Protein AF-A0A974PJI2-F1 (afdb_monomer_lite)

Organism: NCBI:txid373687

Sequence (80 aa):
MVPDESNLARIEDFKERHIQNFQLIQMFKGNLERVLHTDKDHLYFYLTVLFGEHVYKAYLDWADEAKALLAGASNGELEQ

pLDDT: mean 89.2, std 14.52, range [39.88, 98.56]

Foldseek 3Di:
DPDLVVVLVVLVVQLVVLVVVLVVLVVVLVVLVVCVVVDVVSVVVNVVSVVSNVVSVVSNVVSVVVNVVSVCVVVVNPPD

Secondary structure (DSSP, 8-state):
---HHHHHHHHHHHHHHHHHHHHHHHHHHHHHHTTTTT-HHHHHHHHHHHHHHHHHHHHHHHHHHHHHHHHHHHTTTT--

InterPro domains:
  IPR018309 Transcription regulator PadR, C-terminal [PF10400] (3-70)

Structure (mmCIF, N/CA/C/O backbone):
data_AF-A0A974PJI2-F1
#
_entr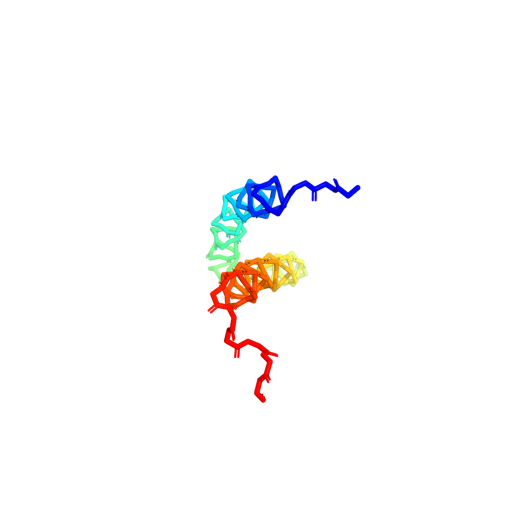y.id   AF-A0A974PJI2-F1
#
loop_
_atom_site.group_PDB
_atom_site.id
_atom_site.type_symbol
_atom_site.label_atom_id
_atom_site.label_alt_id
_atom_site.label_comp_id
_atom_site.label_asym_id
_atom_site.label_entity_id
_atom_site.label_seq_id
_atom_site.pdbx_PDB_ins_code
_atom_site.Cartn_x
_atom_site.Cartn_y
_atom_site.Cartn_z
_atom_site.occupancy
_atom_site.B_iso_or_equiv
_atom_site.auth_seq_id
_atom_site.auth_comp_id
_atom_site.auth_asym_id
_atom_site.auth_atom_id
_atom_site.pdbx_PDB_model_num
ATOM 1 N N . MET A 1 1 ? 4.643 11.482 -27.637 1.00 52.06 1 MET A N 1
ATOM 2 C CA . MET A 1 1 ? 5.032 10.265 -26.900 1.00 52.06 1 MET A CA 1
ATOM 3 C C . MET A 1 1 ? 5.948 10.723 -25.779 1.00 52.06 1 MET A C 1
ATOM 5 O O . MET A 1 1 ? 6.897 11.438 -26.071 1.00 52.06 1 MET A O 1
ATOM 9 N N . VAL A 1 2 ? 5.587 10.481 -24.518 1.00 52.44 2 VAL A N 1
ATOM 10 C CA . VAL A 1 2 ? 6.461 10.808 -23.377 1.00 52.44 2 VAL A CA 1
ATOM 11 C C . VAL A 1 2 ? 7.541 9.719 -23.322 1.00 52.44 2 VAL A C 1
ATOM 13 O O . VAL A 1 2 ? 7.161 8.561 -23.473 1.00 52.44 2 VAL A O 1
ATOM 16 N N . PRO A 1 3 ? 8.838 10.043 -23.173 1.00 62.28 3 PRO A N 1
ATOM 17 C CA . PRO A 1 3 ? 9.895 9.030 -23.155 1.00 62.28 3 PRO A CA 1
ATOM 18 C C . PRO A 1 3 ? 9.704 8.026 -22.011 1.00 62.28 3 PRO A C 1
ATOM 20 O O . PRO A 1 3 ? 9.346 8.431 -20.904 1.00 62.28 3 PRO A O 1
ATOM 23 N N . ASP A 1 4 ? 9.996 6.748 -22.248 1.00 62.94 4 ASP A N 1
ATOM 24 C CA . ASP A 1 4 ? 9.802 5.669 -21.266 1.00 62.94 4 ASP A CA 1
ATOM 25 C C . ASP A 1 4 ? 10.601 5.872 -19.967 1.00 62.94 4 ASP A C 1
ATOM 27 O O . ASP A 1 4 ? 10.087 5.603 -18.880 1.00 62.94 4 ASP A O 1
ATOM 31 N N . GLU A 1 5 ? 11.795 6.475 -20.039 1.00 62.81 5 GLU A N 1
ATOM 32 C CA . GLU A 1 5 ? 12.581 6.878 -18.857 1.00 62.81 5 GLU A CA 1
ATOM 33 C C . GLU A 1 5 ? 11.817 7.849 -17.942 1.00 62.81 5 GLU A C 1
ATOM 35 O O . GLU A 1 5 ? 11.935 7.789 -16.717 1.00 62.81 5 GLU A O 1
ATOM 40 N N . SER A 1 6 ? 10.971 8.714 -18.513 1.00 78.88 6 SER A N 1
ATOM 41 C CA . SER A 1 6 ? 10.128 9.618 -17.729 1.00 78.88 6 SER A CA 1
ATOM 42 C C . SER A 1 6 ? 8.999 8.869 -17.024 1.00 78.88 6 SER A C 1
ATOM 44 O O . SER A 1 6 ? 8.609 9.263 -15.926 1.00 78.88 6 SER A O 1
ATOM 46 N N . ASN A 1 7 ? 8.484 7.786 -17.609 1.00 84.12 7 ASN A N 1
ATOM 47 C CA . ASN A 1 7 ? 7.431 6.985 -16.990 1.00 84.12 7 ASN A CA 1
ATOM 48 C C . ASN A 1 7 ? 7.979 6.136 -15.838 1.00 84.12 7 ASN A C 1
ATOM 50 O O . ASN A 1 7 ? 7.356 6.099 -14.776 1.00 84.12 7 ASN A O 1
ATOM 54 N N . LEU A 1 8 ? 9.163 5.533 -16.002 1.00 89.94 8 LEU A N 1
ATOM 55 C CA . LEU A 1 8 ? 9.810 4.759 -14.941 1.00 89.94 8 LEU A CA 1
ATOM 56 C C . LEU A 1 8 ? 10.122 5.632 -13.717 1.00 89.94 8 LEU A C 1
ATOM 58 O O . LEU A 1 8 ? 9.778 5.258 -12.597 1.00 89.94 8 LEU A O 1
ATOM 62 N N . ALA A 1 9 ? 10.689 6.824 -13.933 1.00 90.75 9 ALA A N 1
ATOM 63 C CA . ALA A 1 9 ? 10.967 7.774 -12.856 1.00 90.75 9 ALA A CA 1
ATOM 64 C C . ALA A 1 9 ? 9.687 8.199 -12.112 1.00 90.75 9 ALA A C 1
ATOM 66 O O . ALA A 1 9 ? 9.660 8.239 -10.887 1.00 90.75 9 ALA A O 1
ATOM 67 N N . ARG A 1 10 ? 8.583 8.441 -12.834 1.00 93.25 10 ARG A N 1
ATOM 68 C CA . ARG A 1 10 ? 7.291 8.806 -12.222 1.00 93.25 10 ARG A CA 1
ATOM 69 C C . ARG A 1 10 ? 6.693 7.682 -11.379 1.00 93.25 10 ARG A C 1
ATOM 71 O O . ARG A 1 10 ? 6.070 7.971 -10.356 1.00 93.25 10 ARG A O 1
ATOM 78 N N . ILE A 1 11 ? 6.837 6.429 -11.817 1.00 95.38 11 ILE A N 1
ATOM 79 C CA . ILE A 1 11 ? 6.396 5.260 -11.045 1.00 95.38 11 ILE A CA 1
ATOM 80 C C . ILE A 1 11 ? 7.263 5.106 -9.795 1.00 95.38 11 ILE A C 1
ATOM 82 O O . ILE A 1 11 ? 6.724 4.816 -8.729 1.00 95.38 11 ILE A O 1
ATOM 86 N N . GLU A 1 12 ? 8.566 5.372 -9.888 1.00 95.12 12 GLU A N 1
ATOM 87 C CA . GLU A 1 12 ? 9.439 5.317 -8.716 1.00 95.12 12 GLU A CA 1
ATOM 88 C C . GLU A 1 12 ? 9.108 6.403 -7.693 1.00 95.12 12 GLU A C 1
ATOM 90 O O . GLU A 1 12 ? 8.857 6.085 -6.532 1.00 95.12 12 GLU A O 1
ATOM 95 N N . ASP A 1 13 ? 8.947 7.652 -8.132 1.00 95.44 13 ASP A N 1
ATOM 96 C CA . ASP A 1 13 ? 8.494 8.743 -7.265 1.00 95.44 13 ASP A CA 1
ATOM 97 C C . ASP A 1 13 ? 7.141 8.418 -6.610 1.00 95.44 13 ASP A C 1
ATOM 99 O O . ASP A 1 13 ? 6.866 8.781 -5.462 1.00 95.44 13 ASP A O 1
ATOM 103 N N . PHE A 1 14 ? 6.243 7.754 -7.347 1.00 95.94 14 PHE A N 1
ATOM 104 C CA . PHE A 1 14 ? 4.979 7.276 -6.799 1.00 95.94 14 PHE A CA 1
ATOM 105 C C . PHE A 1 14 ? 5.210 6.212 -5.724 1.00 95.94 14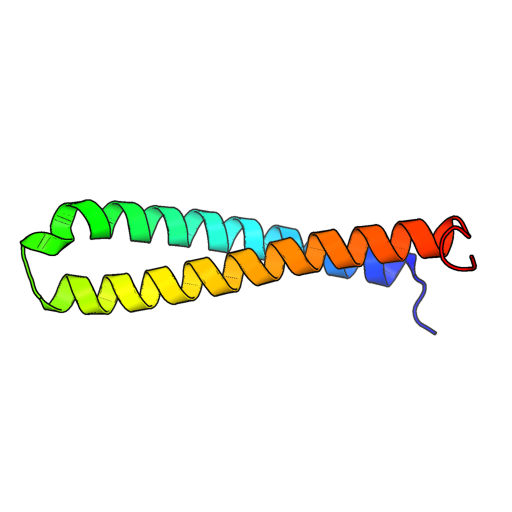 PHE A C 1
ATOM 107 O O . PHE A 1 14 ? 4.627 6.326 -4.643 1.00 95.94 14 PHE A O 1
ATOM 114 N N . LYS A 1 15 ? 6.055 5.214 -5.989 1.00 97.62 15 LYS A N 1
ATOM 115 C CA . LYS A 1 15 ? 6.363 4.134 -5.052 1.00 97.62 15 LYS A CA 1
ATOM 116 C C . LYS A 1 15 ? 6.955 4.684 -3.757 1.00 97.62 15 LYS A C 1
ATOM 118 O O . LYS A 1 15 ? 6.442 4.377 -2.683 1.00 97.62 15 LYS A O 1
ATOM 123 N N . GLU A 1 16 ? 7.963 5.547 -3.844 1.00 96.69 16 GLU A N 1
ATOM 124 C CA . GLU A 1 16 ? 8.642 6.128 -2.681 1.00 96.69 16 GLU A CA 1
ATOM 125 C C . GLU A 1 16 ? 7.679 6.880 -1.754 1.00 96.69 16 GLU A C 1
ATOM 127 O O . GLU A 1 16 ? 7.682 6.658 -0.539 1.00 96.69 16 GLU A O 1
ATOM 132 N N . ARG A 1 17 ? 6.783 7.703 -2.318 1.00 95.38 17 ARG A N 1
ATOM 133 C CA . ARG A 1 17 ? 5.752 8.405 -1.533 1.00 95.38 17 ARG A CA 1
ATOM 134 C C . ARG A 1 17 ? 4.828 7.436 -0.794 1.00 95.38 17 ARG A C 1
ATOM 136 O O . ARG A 1 17 ? 4.444 7.694 0.345 1.00 95.38 17 ARG A O 1
ATOM 143 N N . HIS A 1 18 ? 4.460 6.323 -1.424 1.00 97.75 18 HIS A N 1
ATOM 144 C CA . HIS A 1 18 ? 3.538 5.359 -0.825 1.00 97.75 18 HI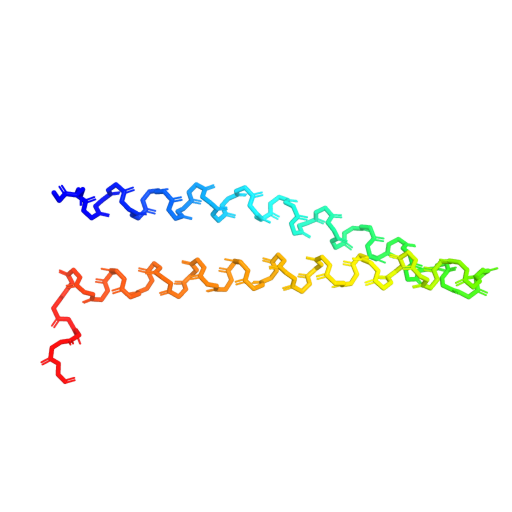S A CA 1
ATOM 145 C C . HIS A 1 18 ? 4.220 4.399 0.157 1.00 97.75 18 HIS A C 1
ATOM 147 O O . HIS A 1 18 ? 3.547 3.932 1.072 1.00 97.75 18 HIS A O 1
ATOM 153 N N . ILE A 1 19 ? 5.538 4.174 0.064 1.00 98.00 19 ILE A N 1
ATOM 154 C CA . ILE A 1 19 ? 6.302 3.424 1.078 1.00 98.00 19 ILE A CA 1
ATOM 155 C C . ILE A 1 19 ? 6.195 4.120 2.437 1.00 98.00 19 ILE A C 1
ATOM 157 O O . ILE A 1 19 ? 5.908 3.472 3.443 1.00 98.00 19 ILE A O 1
ATOM 161 N N . GLN A 1 20 ? 6.376 5.442 2.467 1.00 95.56 20 GLN A N 1
ATOM 162 C CA . GLN A 1 20 ? 6.289 6.222 3.705 1.00 95.56 20 GLN A CA 1
ATOM 163 C C . GLN A 1 20 ? 4.881 6.143 4.315 1.00 95.56 20 GLN A C 1
ATOM 165 O O . GLN A 1 20 ? 4.727 5.908 5.515 1.00 95.56 20 GLN A O 1
ATOM 170 N N . ASN A 1 21 ? 3.845 6.253 3.478 1.00 96.25 21 ASN A N 1
ATOM 171 C CA . ASN A 1 21 ? 2.457 6.110 3.918 1.00 96.25 21 ASN A CA 1
ATOM 172 C C . ASN A 1 21 ? 2.143 4.691 4.427 1.00 96.25 21 ASN A C 1
ATOM 174 O O . ASN A 1 21 ? 1.429 4.539 5.420 1.00 96.25 21 ASN A O 1
ATOM 178 N N . PHE A 1 22 ? 2.702 3.658 3.789 1.00 98.00 22 PHE A N 1
ATOM 179 C CA . PHE A 1 22 ? 2.543 2.267 4.211 1.00 98.00 22 PHE A CA 1
ATOM 180 C C . PHE A 1 22 ? 3.177 2.017 5.586 1.00 98.00 22 PHE A C 1
ATOM 182 O O . PHE A 1 22 ? 2.545 1.447 6.472 1.00 98.00 22 PHE A O 1
ATOM 189 N N . GLN A 1 23 ? 4.390 2.518 5.817 1.00 97.25 23 GLN A N 1
ATOM 190 C CA . GLN A 1 23 ? 5.049 2.407 7.122 1.00 97.25 23 GLN A CA 1
ATOM 191 C C . GLN A 1 23 ? 4.249 3.109 8.228 1.00 97.25 23 GLN A C 1
ATOM 193 O O . GLN A 1 23 ? 4.066 2.560 9.318 1.00 97.25 23 GLN A O 1
ATOM 198 N N . LEU A 1 24 ? 3.726 4.304 7.937 1.00 96.75 24 LEU A N 1
ATOM 199 C CA . LEU A 1 24 ? 2.908 5.058 8.882 1.00 96.75 24 LEU A CA 1
ATOM 200 C C . LEU A 1 24 ? 1.627 4.298 9.254 1.00 96.75 24 LEU A C 1
ATOM 202 O O . LEU A 1 24 ? 1.288 4.196 10.436 1.00 96.75 24 LEU A O 1
ATOM 206 N N . ILE A 1 25 ? 0.927 3.729 8.268 1.00 97.75 25 ILE A N 1
ATOM 207 C CA . ILE A 1 25 ? -0.326 3.020 8.536 1.00 97.75 25 ILE A CA 1
ATOM 208 C C . ILE A 1 25 ? -0.098 1.704 9.285 1.00 97.75 25 ILE A C 1
ATOM 210 O O . ILE A 1 25 ? -0.885 1.368 10.168 1.00 97.75 25 ILE A O 1
ATOM 214 N N . GLN A 1 26 ? 1.012 1.005 9.023 1.00 98.06 26 GLN A N 1
ATOM 215 C CA . GLN A 1 26 ? 1.405 -0.183 9.785 1.00 98.06 26 GLN A CA 1
ATOM 216 C C . GLN A 1 26 ? 1.682 0.146 11.257 1.00 98.06 26 GLN A C 1
ATOM 218 O O . GLN A 1 26 ? 1.276 -0.603 12.148 1.00 98.06 26 GLN A O 1
ATOM 223 N N . MET A 1 27 ? 2.307 1.295 11.534 1.00 97.75 27 MET A N 1
ATOM 224 C CA . MET A 1 27 ? 2.493 1.771 12.906 1.00 97.75 27 MET A CA 1
ATOM 225 C C . MET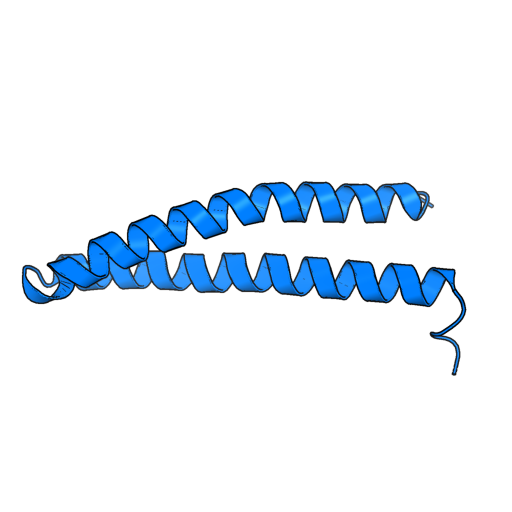 A 1 27 ? 1.145 2.031 13.598 1.00 97.75 27 MET A C 1
ATOM 227 O O . MET A 1 27 ? 0.941 1.590 14.731 1.00 97.75 27 MET A O 1
ATOM 231 N N . PHE A 1 28 ? 0.207 2.714 12.931 1.00 96.88 28 PHE A N 1
ATOM 232 C CA . PHE A 1 28 ? -1.132 2.950 13.485 1.00 96.88 28 PHE A CA 1
ATOM 233 C C . PHE A 1 28 ? -1.892 1.650 13.738 1.00 96.88 28 PHE A C 1
ATOM 235 O O . PHE A 1 28 ? -2.497 1.496 14.800 1.00 96.88 28 PHE A O 1
ATOM 242 N N . LYS A 1 29 ? -1.804 0.695 12.808 1.00 97.06 29 LYS A N 1
ATOM 243 C CA . LYS A 1 29 ? -2.414 -0.628 12.941 1.00 97.06 29 LYS A CA 1
ATOM 244 C C . LYS A 1 29 ? -1.903 -1.339 14.187 1.00 97.06 29 LYS A C 1
ATOM 246 O O . LYS A 1 29 ? -2.702 -1.691 15.050 1.00 97.06 29 LYS A O 1
ATOM 251 N N . GLY A 1 30 ? -0.582 -1.457 14.328 1.00 96.75 30 GLY A N 1
ATOM 252 C CA . GLY A 1 30 ? 0.035 -2.123 15.476 1.00 96.75 30 GLY A CA 1
ATOM 253 C C . GLY A 1 30 ? -0.268 -1.438 16.813 1.00 96.75 30 GLY A C 1
ATOM 254 O O . GLY A 1 30 ? -0.334 -2.099 17.847 1.00 96.75 30 GLY A O 1
ATOM 255 N N . ASN A 1 31 ? -0.491 -0.120 16.821 1.00 95.31 31 ASN A N 1
ATOM 256 C CA . ASN A 1 31 ? -0.939 0.589 18.021 1.00 95.31 31 ASN A CA 1
ATOM 257 C C . ASN A 1 31 ? -2.394 0.254 18.378 1.00 95.31 31 ASN A C 1
ATOM 259 O O . ASN A 1 31 ? -2.683 0.016 19.550 1.00 95.31 31 ASN A O 1
ATOM 263 N N . LEU A 1 32 ? -3.285 0.194 17.384 1.00 95.62 32 LEU A N 1
ATOM 264 C CA . LEU A 1 32 ? -4.695 -0.146 17.583 1.00 95.62 32 LEU A CA 1
ATOM 265 C C . LEU A 1 32 ? -4.890 -1.608 17.994 1.00 95.62 32 LEU A C 1
ATOM 267 O O . LEU A 1 32 ? -5.679 -1.864 18.899 1.00 95.62 32 LEU A O 1
ATOM 271 N N . GLU A 1 33 ? -4.134 -2.553 17.421 1.00 95.62 33 GLU A N 1
ATOM 272 C CA . GLU A 1 33 ? -4.199 -3.986 17.771 1.00 95.62 33 GLU A CA 1
ATOM 273 C C . GLU A 1 33 ? -4.057 -4.232 19.278 1.00 95.62 33 GLU A C 1
ATOM 275 O O . GLU A 1 33 ? -4.758 -5.070 19.846 1.00 95.62 33 GLU A O 1
ATOM 280 N N . ARG A 1 34 ? -3.203 -3.453 19.953 1.00 95.56 34 ARG A N 1
ATOM 281 C CA . ARG A 1 34 ? -2.962 -3.578 21.401 1.00 95.56 34 ARG A CA 1
ATOM 282 C C . ARG A 1 34 ? -4.153 -3.145 22.257 1.00 95.56 34 ARG A C 1
ATOM 284 O O . ARG A 1 34 ? -4.250 -3.573 23.404 1.00 95.56 34 ARG A O 1
ATOM 291 N N . VAL A 1 35 ? -5.048 -2.317 21.719 1.00 94.88 35 VAL A N 1
ATOM 292 C CA . VAL A 1 35 ? -6.179 -1.714 22.447 1.00 94.88 35 VAL A CA 1
ATOM 293 C C . VAL A 1 35 ? -7.545 -2.111 21.877 1.00 94.88 35 VAL A C 1
ATOM 295 O O . VAL A 1 35 ? -8.569 -1.600 22.321 1.00 94.88 35 VAL A O 1
ATOM 298 N N . LEU A 1 36 ? -7.603 -3.061 20.938 1.00 94.06 36 LEU A N 1
ATOM 299 C CA . LEU A 1 36 ? -8.862 -3.528 20.334 1.00 94.06 36 LEU A CA 1
ATOM 300 C C . LEU A 1 36 ? -9.892 -4.037 21.351 1.00 94.06 36 LEU A C 1
ATOM 302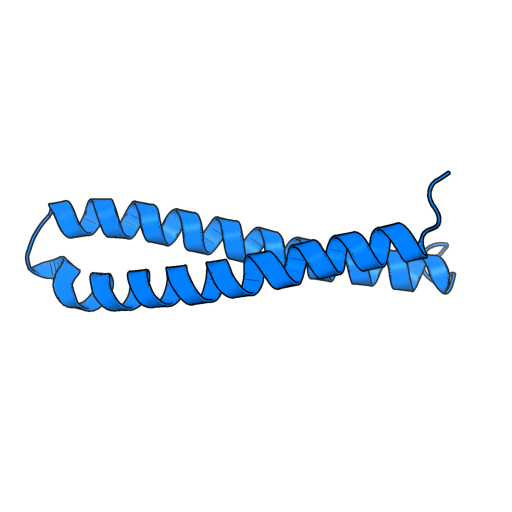 O O . LEU A 1 36 ? -11.092 -3.946 21.120 1.00 94.06 36 LEU A O 1
ATOM 306 N N . HIS A 1 37 ? -9.431 -4.595 22.470 1.00 91.50 37 HIS A N 1
ATOM 307 C CA . HIS A 1 37 ? -10.294 -5.182 23.495 1.00 91.50 37 HIS A CA 1
ATOM 308 C C . HIS A 1 37 ? -10.855 -4.152 24.487 1.00 91.50 37 HIS A C 1
ATOM 310 O O . HIS A 1 37 ? -11.694 -4.509 25.311 1.00 91.50 37 HIS A O 1
ATOM 316 N N . THR A 1 38 ? -10.377 -2.904 24.452 1.00 92.62 38 THR A N 1
ATOM 317 C CA . THR A 1 38 ? -10.731 -1.897 25.462 1.00 92.62 38 THR A CA 1
ATOM 318 C C . THR A 1 38 ? -11.992 -1.121 25.100 1.00 92.62 38 THR A C 1
ATOM 320 O O . THR A 1 38 ? -12.691 -0.668 25.998 1.00 92.62 38 THR A O 1
ATOM 323 N N . ASP A 1 39 ? -12.276 -0.959 23.805 1.00 93.62 39 ASP A N 1
ATOM 324 C CA . ASP A 1 39 ? -13.435 -0.220 23.302 1.00 93.62 39 ASP A CA 1
ATOM 325 C C . ASP A 1 39 ? -13.878 -0.772 21.936 1.00 93.62 39 ASP A C 1
ATOM 327 O O . ASP A 1 39 ? -13.047 -1.105 21.089 1.00 93.62 39 ASP A O 1
ATOM 331 N N . LYS A 1 40 ? -15.192 -0.847 21.699 1.00 91.56 40 LYS A N 1
ATOM 332 C CA . LYS A 1 40 ? -15.753 -1.252 20.402 1.00 91.56 40 LYS A CA 1
ATOM 333 C C . LYS A 1 40 ? -15.452 -0.235 19.300 1.00 91.56 40 LYS A C 1
ATOM 335 O O . LYS A 1 40 ? -15.329 -0.636 18.146 1.00 91.56 40 LYS A O 1
ATOM 340 N N . ASP A 1 41 ? -15.281 1.040 19.632 1.00 94.06 41 ASP A N 1
ATOM 341 C CA . ASP A 1 41 ? -14.948 2.083 18.662 1.00 94.06 41 ASP A CA 1
ATOM 342 C C . ASP A 1 41 ? -13.541 1.890 18.080 1.00 94.06 41 ASP A C 1
ATOM 344 O O . ASP A 1 41 ? -13.309 2.139 16.893 1.00 94.06 41 ASP A O 1
ATOM 348 N N . HIS A 1 42 ? -12.619 1.318 18.863 1.00 94.31 42 HIS A N 1
ATOM 349 C CA . HIS A 1 42 ? -11.281 0.966 18.383 1.00 94.31 42 HIS A CA 1
ATOM 350 C C . HIS A 1 42 ? -11.315 -0.064 17.252 1.00 94.31 42 HIS A C 1
ATOM 352 O O . HIS A 1 42 ? -10.460 -0.011 16.366 1.00 94.31 42 HIS A O 1
ATOM 358 N N . LEU A 1 43 ? -12.312 -0.959 17.229 1.00 94.75 43 LEU A N 1
ATOM 359 C CA . LEU A 1 43 ? -12.496 -1.891 16.117 1.00 94.75 43 LEU A CA 1
ATOM 360 C C . LEU A 1 43 ? -12.804 -1.142 14.815 1.00 94.75 43 LEU A C 1
ATOM 362 O O . LEU A 1 43 ? -12.220 -1.459 13.783 1.00 94.75 43 LEU A O 1
ATOM 366 N N . TYR A 1 44 ? -13.668 -0.125 14.842 1.00 96.19 44 TYR A N 1
ATOM 367 C CA . TYR A 1 44 ? -14.006 0.642 13.638 1.00 96.19 44 TYR A CA 1
ATOM 368 C C . TYR A 1 44 ? -12.826 1.486 13.132 1.00 96.19 44 TYR A C 1
ATOM 370 O O . TYR A 1 44 ? -12.585 1.552 11.921 1.00 96.19 44 TYR A O 1
ATOM 378 N N . PHE A 1 45 ? -12.031 2.067 14.038 1.00 95.75 45 PHE A N 1
ATOM 379 C CA . PHE A 1 45 ? -10.781 2.732 13.656 1.00 95.75 45 PHE A CA 1
ATOM 380 C C . PHE A 1 45 ? -9.781 1.746 13.051 1.00 95.75 45 PHE A C 1
ATOM 382 O O . PHE A 1 45 ? -9.193 2.026 12.006 1.00 95.75 45 PHE A O 1
ATOM 389 N N . TYR A 1 46 ? -9.640 0.565 13.655 1.00 97.19 46 TYR A N 1
ATOM 390 C CA . TYR A 1 46 ? -8.770 -0.485 13.141 1.00 97.19 46 TYR A CA 1
ATOM 391 C C . TYR A 1 46 ? -9.188 -0.945 11.745 1.00 97.19 46 TYR A C 1
ATOM 393 O O . TYR A 1 46 ? -8.331 -1.071 10.878 1.00 97.19 46 TYR A O 1
ATOM 401 N N . LEU A 1 47 ? -10.486 -1.120 11.483 1.00 97.06 47 LEU A N 1
ATOM 402 C CA . LEU A 1 47 ? -10.984 -1.482 10.152 1.00 97.06 47 LEU A CA 1
ATOM 403 C C . LEU A 1 47 ? -10.631 -0.430 9.091 1.00 97.06 47 LEU A C 1
ATOM 405 O O . LEU A 1 47 ? -10.273 -0.784 7.969 1.00 97.06 47 LEU A O 1
ATOM 409 N N . THR A 1 48 ? -10.667 0.856 9.448 1.00 97.50 48 THR A N 1
ATOM 410 C CA . THR A 1 48 ? -10.270 1.947 8.542 1.00 97.50 48 THR A CA 1
ATOM 411 C C . THR A 1 48 ? -8.769 1.908 8.243 1.00 97.50 48 THR A C 1
ATOM 413 O O . THR A 1 48 ? -8.351 2.040 7.092 1.00 97.50 48 THR A O 1
ATOM 416 N N . VAL A 1 49 ? -7.950 1.679 9.271 1.00 97.94 49 VAL A N 1
ATOM 417 C CA . VAL A 1 49 ? -6.494 1.542 9.134 1.00 97.94 49 VAL A CA 1
ATOM 418 C C . VAL A 1 49 ? -6.128 0.294 8.325 1.00 97.94 49 VAL A C 1
ATOM 420 O O . VAL A 1 49 ? -5.274 0.368 7.445 1.00 97.94 49 VAL A O 1
ATOM 423 N N . LEU A 1 50 ? -6.812 -0.827 8.561 1.00 97.94 50 LEU A N 1
ATOM 424 C CA . LEU A 1 50 ? -6.639 -2.077 7.824 1.00 97.94 50 LEU A CA 1
ATOM 425 C C . LEU A 1 50 ? -6.954 -1.897 6.334 1.00 97.94 50 LEU A C 1
ATOM 427 O O . LEU A 1 50 ? -6.182 -2.331 5.484 1.00 97.94 50 LEU A O 1
ATOM 431 N N . PHE A 1 51 ? -8.054 -1.214 6.003 1.00 98.38 51 PHE A N 1
ATOM 432 C CA . PHE A 1 51 ? -8.370 -0.871 4.616 1.00 98.38 51 PHE A CA 1
ATOM 433 C C . PHE A 1 51 ? -7.240 -0.064 3.964 1.00 98.38 51 PHE A C 1
ATOM 435 O O . PHE A 1 51 ? -6.787 -0.407 2.872 1.00 98.38 51 PHE A O 1
ATOM 442 N N . GLY A 1 52 ? -6.749 0.978 4.640 1.00 97.81 52 GLY A N 1
ATOM 443 C CA . GLY A 1 52 ? -5.655 1.787 4.112 1.00 97.81 52 GLY A CA 1
ATOM 444 C C . GLY A 1 52 ? -4.355 0.994 3.931 1.00 97.81 52 GLY A C 1
ATOM 445 O O . GLY A 1 52 ? -3.675 1.180 2.925 1.00 97.81 52 GLY A O 1
ATOM 446 N N . GLU A 1 53 ? -4.028 0.071 4.843 1.00 98.25 53 GLU A N 1
ATOM 447 C CA . GLU A 1 53 ? -2.892 -0.852 4.687 1.00 98.25 53 GLU A CA 1
ATOM 448 C C . GLU A 1 53 ? -3.021 -1.684 3.405 1.00 98.25 53 GLU A C 1
ATOM 450 O O . GLU A 1 53 ? -2.070 -1.749 2.624 1.00 98.25 53 GLU A O 1
ATOM 455 N N . HIS A 1 54 ? -4.201 -2.255 3.141 1.00 98.56 54 HIS A N 1
ATOM 456 C CA . HIS A 1 54 ? -4.449 -3.009 1.910 1.00 98.56 54 HIS A CA 1
ATOM 457 C C . HIS A 1 54 ? -4.294 -2.148 0.650 1.00 98.56 54 HIS A C 1
ATOM 459 O O . HIS A 1 54 ? -3.671 -2.591 -0.315 1.00 98.56 54 HIS A O 1
ATOM 465 N N . VAL A 1 55 ? -4.812 -0.917 0.661 1.00 98.44 55 VAL A N 1
ATOM 466 C CA . VAL A 1 55 ? -4.698 0.011 -0.476 1.00 98.44 55 VAL A CA 1
ATOM 467 C C . VAL A 1 55 ? -3.240 0.379 -0.745 1.00 98.44 55 VAL A C 1
ATOM 469 O O . VAL A 1 55 ? -2.778 0.270 -1.879 1.00 98.44 55 VAL A O 1
ATOM 472 N N . TYR A 1 56 ? -2.488 0.769 0.286 1.00 98.38 56 TYR A N 1
ATOM 473 C CA . TYR A 1 56 ? -1.081 1.126 0.117 1.00 98.38 56 TYR A CA 1
ATOM 474 C C . TYR A 1 56 ? -0.237 -0.065 -0.332 1.00 98.38 56 TYR A C 1
ATOM 476 O O . TYR A 1 56 ? 0.611 0.100 -1.205 1.00 98.38 56 TYR A O 1
ATOM 484 N N . LYS A 1 57 ? -0.498 -1.271 0.187 1.00 98.25 57 LYS A N 1
ATOM 485 C CA . LYS A 1 57 ? 0.177 -2.482 -0.290 1.00 98.25 57 LYS A CA 1
ATOM 486 C C . LYS A 1 57 ? -0.093 -2.726 -1.775 1.00 98.25 57 LYS A C 1
ATOM 488 O O . LYS A 1 57 ? 0.853 -2.967 -2.516 1.00 98.25 57 LYS A O 1
ATOM 493 N N . ALA A 1 58 ? -1.345 -2.585 -2.213 1.00 98.56 58 ALA A N 1
ATOM 494 C CA . ALA A 1 58 ? -1.711 -2.737 -3.619 1.00 98.56 58 ALA A CA 1
ATOM 495 C C . ALA A 1 58 ? -1.014 -1.704 -4.521 1.00 98.56 58 ALA A C 1
ATOM 497 O O . ALA A 1 58 ? -0.571 -2.049 -5.611 1.00 98.56 58 ALA A O 1
ATOM 498 N N . TYR A 1 59 ? -0.858 -0.456 -4.067 1.00 98.31 59 TYR A N 1
ATOM 499 C CA . TYR A 1 59 ? -0.090 0.557 -4.799 1.00 98.31 59 TYR A CA 1
ATOM 500 C C . TYR A 1 59 ? 1.386 0.190 -4.957 1.00 98.31 59 TYR A C 1
ATOM 502 O O . TYR A 1 59 ? 1.950 0.411 -6.027 1.00 98.31 59 TYR A O 1
ATOM 510 N N . LEU A 1 60 ? 2.011 -0.354 -3.910 1.00 98.50 60 LEU A N 1
ATOM 511 C CA . LEU A 1 60 ? 3.410 -0.779 -3.965 1.00 98.50 60 LEU A CA 1
ATOM 512 C C . LEU A 1 60 ? 3.595 -1.987 -4.886 1.00 98.50 60 LEU A C 1
ATOM 514 O O . LEU A 1 60 ? 4.510 -1.979 -5.705 1.00 98.50 60 LEU A O 1
ATOM 518 N N . ASP A 1 61 ? 2.698 -2.967 -4.791 1.00 98.50 61 ASP A N 1
ATOM 519 C CA . ASP A 1 61 ? 2.724 -4.167 -5.632 1.00 98.50 61 ASP A CA 1
ATOM 520 C C . ASP A 1 61 ? 2.542 -3.812 -7.106 1.00 98.50 61 ASP A C 1
ATOM 522 O O . ASP A 1 61 ? 3.325 -4.244 -7.949 1.00 98.50 61 ASP A O 1
ATOM 526 N N . TRP A 1 62 ? 1.571 -2.946 -7.403 1.00 98.31 62 TRP A N 1
ATOM 527 C CA . TRP A 1 62 ? 1.368 -2.428 -8.751 1.00 98.31 62 TRP A CA 1
ATOM 528 C C . TRP A 1 62 ? 2.595 -1.670 -9.267 1.00 98.31 62 TRP A C 1
ATOM 530 O O . TRP A 1 62 ? 2.975 -1.841 -10.423 1.00 98.31 62 TRP A O 1
ATOM 540 N N . ALA A 1 63 ? 3.227 -0.835 -8.437 1.00 97.75 63 ALA A N 1
ATOM 541 C CA . ALA A 1 63 ? 4.406 -0.086 -8.860 1.00 97.75 63 ALA A CA 1
ATOM 542 C C . ALA A 1 63 ? 5.568 -1.027 -9.216 1.00 97.75 63 ALA A C 1
ATOM 544 O O . ALA A 1 63 ? 6.241 -0.810 -10.221 1.00 97.75 63 ALA A O 1
ATOM 545 N N . ASP A 1 64 ? 5.779 -2.089 -8.435 1.00 97.00 64 ASP A N 1
ATOM 546 C CA . ASP A 1 64 ? 6.792 -3.105 -8.733 1.00 97.00 64 ASP A CA 1
ATOM 547 C C . ASP A 1 64 ? 6.489 -3.885 -10.014 1.00 97.00 64 ASP A C 1
ATOM 549 O O . ASP A 1 64 ? 7.371 -4.036 -10.865 1.00 97.00 64 ASP A O 1
ATOM 553 N N . GLU A 1 65 ? 5.240 -4.310 -10.198 1.00 97.25 65 GLU A N 1
ATOM 554 C CA . GLU A 1 65 ? 4.793 -4.989 -11.415 1.00 97.25 65 GLU A CA 1
ATOM 555 C C . GLU A 1 65 ? 4.968 -4.100 -12.656 1.00 97.25 65 GLU A C 1
ATOM 557 O O . GLU A 1 65 ? 5.562 -4.517 -13.651 1.00 97.25 65 GLU A O 1
ATOM 562 N N . ALA A 1 66 ? 4.529 -2.841 -12.587 1.00 95.19 66 ALA A N 1
ATOM 563 C CA . ALA A 1 66 ? 4.642 -1.890 -13.687 1.00 95.19 66 ALA A CA 1
ATOM 564 C C . ALA A 1 66 ? 6.105 -1.634 -14.081 1.00 95.19 66 ALA A C 1
ATOM 566 O O . ALA A 1 66 ? 6.433 -1.609 -15.269 1.00 95.19 66 ALA A O 1
ATOM 567 N N . LYS A 1 67 ? 7.004 -1.484 -13.099 1.00 93.19 67 LYS A N 1
ATOM 568 C CA . LYS A 1 67 ? 8.444 -1.330 -13.358 1.00 93.19 67 LYS A CA 1
ATOM 569 C C . LYS A 1 67 ? 9.033 -2.563 -14.042 1.00 93.19 67 LYS A C 1
ATOM 571 O O . LYS A 1 67 ? 9.814 -2.408 -14.979 1.00 93.19 67 LYS A O 1
ATOM 576 N N . ALA A 1 68 ? 8.662 -3.764 -13.597 1.00 91.94 68 ALA A N 1
ATOM 577 C CA . ALA A 1 68 ? 9.133 -5.010 -14.196 1.00 91.94 68 A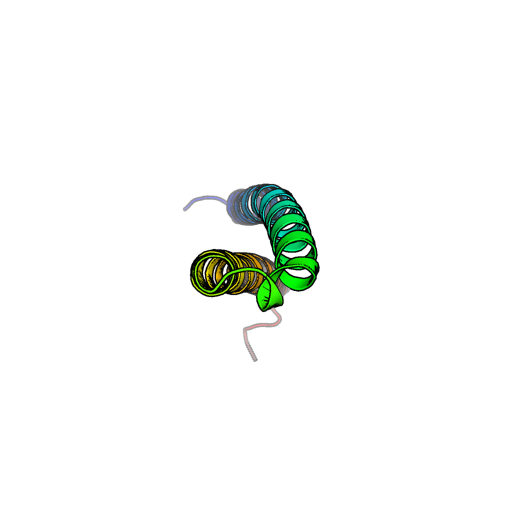LA A CA 1
ATOM 578 C C . ALA A 1 68 ? 8.680 -5.145 -15.659 1.00 91.94 68 ALA A C 1
ATOM 580 O O . ALA A 1 68 ? 9.493 -5.464 -16.525 1.00 91.94 68 ALA A O 1
ATOM 581 N N . LEU A 1 69 ? 7.416 -4.822 -15.950 1.00 91.12 69 LEU A N 1
ATOM 582 C CA . LEU A 1 69 ? 6.876 -4.838 -17.312 1.00 91.12 69 LEU A CA 1
ATOM 583 C C . LEU A 1 69 ? 7.590 -3.837 -18.229 1.00 91.12 69 LEU A C 1
ATOM 585 O O . LEU A 1 69 ? 7.935 -4.179 -19.357 1.00 91.12 69 LEU A O 1
ATOM 589 N N . LEU A 1 70 ? 7.864 -2.621 -17.749 1.00 88.56 70 LEU A N 1
ATOM 590 C CA . LEU A 1 70 ? 8.588 -1.611 -18.530 1.00 88.56 70 LEU A CA 1
ATOM 591 C C . LEU A 1 70 ? 10.045 -2.014 -18.799 1.00 88.56 70 LEU A C 1
ATOM 593 O O . LEU A 1 70 ? 10.553 -1.796 -19.901 1.00 88.56 70 LEU A O 1
ATOM 597 N N . ALA A 1 71 ? 10.712 -2.632 -17.822 1.00 84.25 71 ALA A N 1
ATOM 598 C CA . ALA A 1 71 ? 12.059 -3.165 -18.004 1.00 84.25 71 ALA A CA 1
ATOM 599 C C . ALA A 1 71 ? 12.087 -4.317 -19.029 1.00 84.25 71 ALA A C 1
ATOM 601 O O . ALA A 1 71 ? 12.932 -4.314 -19.923 1.00 84.25 71 ALA A O 1
ATOM 602 N N . GLY A 1 72 ? 11.134 -5.254 -18.955 1.00 83.69 72 GLY A N 1
ATOM 603 C CA . GLY A 1 72 ? 11.004 -6.358 -19.917 1.00 83.69 72 GLY A CA 1
ATOM 604 C C . GLY A 1 72 ? 10.652 -5.890 -21.335 1.00 83.69 72 GLY A C 1
ATOM 605 O O . GLY A 1 72 ? 11.207 -6.397 -22.310 1.00 83.69 72 GLY A O 1
ATOM 606 N N . ALA A 1 73 ? 9.797 -4.868 -21.460 1.00 78.88 73 ALA A N 1
ATOM 607 C CA . ALA A 1 73 ? 9.477 -4.230 -22.740 1.00 78.88 73 ALA A CA 1
ATOM 608 C C . ALA A 1 73 ? 10.712 -3.584 -23.386 1.00 78.88 73 ALA A C 1
ATOM 610 O O . ALA A 1 73 ? 10.922 -3.706 -24.590 1.00 78.88 73 ALA A O 1
ATOM 611 N N . SER A 1 74 ? 11.554 -2.937 -22.575 1.00 69.00 74 SER A N 1
ATOM 612 C CA . SER A 1 74 ? 12.777 -2.269 -23.039 1.00 69.00 74 SER A CA 1
ATOM 613 C C . SER A 1 74 ? 13.860 -3.261 -23.488 1.00 69.00 74 SER A C 1
ATOM 615 O O . SER A 1 74 ? 14.684 -2.928 -24.337 1.00 69.00 74 SER A O 1
ATOM 617 N N . ASN A 1 75 ? 13.839 -4.486 -22.951 1.00 65.69 75 ASN A N 1
ATOM 618 C CA . ASN A 1 75 ? 14.784 -5.561 -23.269 1.00 65.69 75 ASN A CA 1
ATOM 619 C C . ASN A 1 75 ? 14.304 -6.513 -24.387 1.00 65.69 75 ASN A C 1
ATOM 621 O O . ASN A 1 75 ? 15.024 -7.451 -24.726 1.00 65.69 75 ASN A O 1
ATOM 625 N N . GLY A 1 76 ? 13.120 -6.289 -24.975 1.00 57.44 76 GLY A N 1
ATOM 626 C CA . GLY A 1 76 ? 12.572 -7.126 -26.054 1.00 57.44 76 GLY A CA 1
ATOM 627 C C . GLY A 1 76 ? 12.029 -8.492 -25.606 1.00 57.44 76 GLY A C 1
ATOM 628 O O . GLY A 1 76 ? 11.834 -9.376 -26.435 1.00 57.44 76 GLY A O 1
ATOM 629 N N . GLU A 1 77 ? 11.777 -8.691 -24.309 1.00 55.91 77 GLU A N 1
ATOM 630 C CA . GLU A 1 77 ? 11.349 -9.986 -23.749 1.00 55.91 77 GLU A CA 1
ATOM 631 C C . GLU A 1 77 ? 9.831 -10.230 -23.842 1.00 55.91 77 GLU A C 1
ATOM 633 O O . GLU A 1 77 ? 9.373 -11.344 -23.606 1.00 55.91 77 GLU A O 1
ATOM 638 N N . LEU A 1 78 ? 9.041 -9.215 -24.210 1.00 53.66 78 LEU A N 1
ATOM 639 C CA . LEU A 1 78 ? 7.571 -9.285 -24.263 1.00 53.66 78 LEU A CA 1
ATOM 640 C C . LEU A 1 78 ? 6.993 -9.594 -25.662 1.00 53.66 78 LEU A C 1
ATOM 642 O O . LEU A 1 78 ? 5.779 -9.523 -25.839 1.00 53.66 78 LEU A O 1
ATOM 646 N N . GLU A 1 79 ? 7.830 -9.937 -26.648 1.00 47.56 79 GLU A N 1
ATOM 647 C CA . GLU A 1 79 ? 7.401 -10.323 -28.010 1.00 47.56 79 GLU A CA 1
ATOM 648 C C . GLU A 1 79 ? 7.403 -11.849 -28.275 1.00 47.56 79 GLU A C 1
ATOM 650 O O . GLU A 1 79 ? 7.403 -12.263 -29.435 1.00 47.56 79 GLU A O 1
ATOM 655 N N . GLN A 1 80 ? 7.385 -12.705 -27.242 1.00 39.88 80 GLN A N 1
ATOM 656 C CA . GLN A 1 80 ? 7.264 -14.170 -27.404 1.00 39.88 80 GLN A CA 1
ATOM 657 C C . GLN A 1 80 ? 5.933 -14.728 -26.899 1.00 39.88 80 GLN A C 1
ATOM 659 O O . GLN A 1 80 ? 5.550 -14.406 -25.753 1.00 39.88 80 GLN A O 1
#

Radius of gyration: 17.9 Å; chains: 1; bounding box: 30×25×54 Å